Protein AF-X1CME7-F1 (afdb_monomer)

Solvent-accessible surface area (backbone atoms only — not comparable to full-atom values): 5899 Å² total; per-residue (Å²): 80,52,33,42,36,18,22,75,48,69,69,57,48,53,49,51,62,75,40,42,66,68,49,47,76,76,43,92,40,80,40,80,48,81,45,86,32,75,67,77,83,49,97,73,38,52,62,51,77,44,39,24,44,65,52,78,92,65,52,44,77,56,59,73,68,56,55,62,43,46,78,65,79,47,95,37,54,40,94,87,73,63,47,81,56,48,89,88,54,51,37,56,40,23,36,38,30,49,72,128

Secondary structure (DSSP, 8-state):
-EEEEEES-HHHHHHHHHTHHHHHHHSS-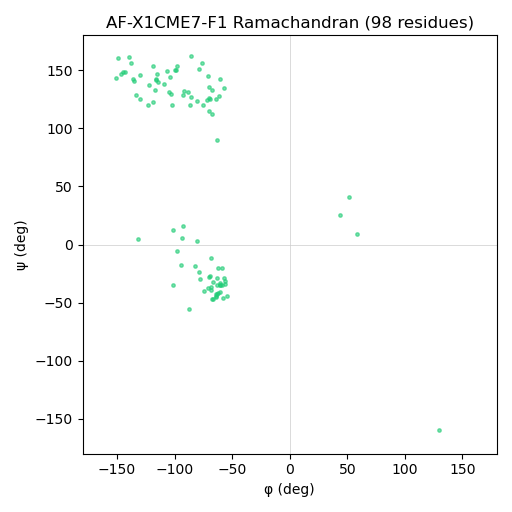SEEEEEES-PPP-TTEEEEEEEE-S-TTT-PEEPHHHHHHHTTT--EE-TTT--EE-TTT-EEEEEEEE--

Mean predicted aligned error: 4.84 Å

Radius of gyration: 14.56 Å; Cα contacts (8 Å, |Δi|>4): 174; chains: 1; bounding box: 31×28×33 Å

Foldseek 3Di:
DEKEKEWQDPLVLVVCVVCVVVVPVVDPHPYYHYYYDADDDDPQKDKDKWWFDLPSVGRDTDDPVLVVVQVVVDQRADPGPRHTDHPVRTTMMMMIDGDD

Organism: NCBI:txid412755

Nearest PDB structures (foldseek):
  3gtz-assembly1_C  TM=5.278E-01  e=3.353E+00  Salmonella enterica subsp. enterica serovar Typhimurium
  2uyk-assembly1_C  TM=4.751E-01  e=1.988E+00  Escherichia coli
  1qu9-assembly1_A  TM=4.692E-01  e=2.265E+00  Escherichia coli
  7cd2-assembly1_C  TM=5.230E-01  e=6.445E+00  Bacillus subtilis subsp. natto BEST195
  4x43-assembly1_A  TM=4.229E-01  e=8.370E+00  Escherichia coli K-12

Structure (mmCIF, N/CA/C/O backbone):
data_AF-X1CME7-F1
#
_entry.id   AF-X1CME7-F1
#
loop_
_atom_site.group_PDB
_atom_site.id
_atom_site.type_symbol
_atom_site.label_atom_id
_atom_site.label_alt_id
_atom_site.label_comp_id
_atom_site.label_asym_id
_atom_site.label_entity_id
_atom_site.label_seq_id
_atom_site.pdbx_PDB_ins_code
_atom_site.Cartn_x
_atom_site.Cartn_y
_atom_site.Cartn_z
_atom_site.occupancy
_atom_site.B_iso_or_equiv
_atom_site.auth_seq_id
_atom_site.auth_comp_id
_atom_site.auth_asym_id
_atom_site.auth_atom_id
_atom_site.pdbx_PDB_model_num
ATOM 1 N N . ILE A 1 1 ? -15.951 -0.152 14.677 1.00 79.81 1 ILE A N 1
ATOM 2 C CA . ILE A 1 1 ? -15.019 -0.431 13.566 1.00 79.81 1 ILE A CA 1
ATOM 3 C C . ILE A 1 1 ? -14.130 0.788 13.386 1.00 79.81 1 ILE A C 1
ATOM 5 O O . ILE A 1 1 ? -14.617 1.811 12.914 1.00 79.81 1 ILE A O 1
ATOM 9 N N . LEU A 1 2 ? -12.889 0.693 13.855 1.00 86.19 2 LEU A N 1
ATOM 10 C CA . LEU A 1 2 ? -11.815 1.636 13.545 1.00 86.19 2 LEU A CA 1
ATOM 11 C C . LEU A 1 2 ? -11.081 1.086 12.319 1.00 86.19 2 LEU A C 1
ATOM 13 O O . LEU A 1 2 ? -10.794 -0.111 12.287 1.00 86.19 2 LEU A O 1
ATOM 17 N N . LEU A 1 3 ? -10.846 1.936 11.322 1.00 89.94 3 LEU A N 1
ATOM 18 C CA . LEU A 1 3 ? -9.971 1.651 10.189 1.00 89.94 3 LEU A CA 1
ATOM 19 C C . LEU A 1 3 ? -8.649 2.376 10.414 1.00 89.94 3 LEU A C 1
ATOM 21 O O . LEU A 1 3 ? -8.628 3.608 10.476 1.00 89.94 3 LEU A O 1
ATOM 25 N N . SER A 1 4 ? -7.559 1.627 10.475 1.00 92.19 4 SER A N 1
ATOM 26 C CA . SER A 1 4 ? -6.219 2.200 10.535 1.00 92.19 4 SER A CA 1
ATOM 27 C C . SER A 1 4 ? -5.557 2.042 9.177 1.00 92.19 4 SER A C 1
ATOM 29 O O . SER A 1 4 ? -5.588 0.972 8.572 1.00 92.19 4 SER A O 1
ATOM 31 N N . LEU A 1 5 ? -4.982 3.130 8.676 1.00 93.75 5 LEU A N 1
ATOM 32 C CA . LEU A 1 5 ? -4.228 3.182 7.429 1.00 93.75 5 LEU A CA 1
ATOM 33 C C . LEU A 1 5 ? -2.792 3.571 7.762 1.00 93.75 5 LEU A C 1
ATOM 35 O O . LEU A 1 5 ? -2.581 4.542 8.486 1.00 93.75 5 LEU A O 1
ATOM 39 N N . ALA A 1 6 ? -1.803 2.867 7.220 1.00 95.19 6 ALA A N 1
ATOM 40 C CA . ALA A 1 6 ? -0.406 3.216 7.434 1.00 95.19 6 ALA A CA 1
ATOM 41 C C . ALA A 1 6 ? 0.438 3.158 6.166 1.00 95.19 6 ALA A C 1
ATOM 43 O O . ALA A 1 6 ? 0.255 2.291 5.310 1.00 95.19 6 ALA A O 1
ATOM 44 N N . THR A 1 7 ? 1.361 4.108 6.064 1.00 95.19 7 THR A N 1
ATOM 45 C CA . THR A 1 7 ? 2.340 4.223 4.980 1.00 95.19 7 THR A CA 1
ATOM 46 C C . THR A 1 7 ? 3.648 4.803 5.512 1.00 95.19 7 THR A C 1
ATOM 48 O O . THR A 1 7 ? 3.646 5.651 6.407 1.00 95.19 7 THR A O 1
ATOM 51 N N . GLU A 1 8 ? 4.775 4.382 4.943 1.00 93.69 8 GLU A N 1
ATOM 52 C CA . GLU A 1 8 ? 6.094 4.969 5.221 1.00 93.69 8 GLU A CA 1
ATOM 53 C C . GLU A 1 8 ? 6.348 6.249 4.407 1.00 93.69 8 GLU A C 1
ATOM 55 O O . GLU A 1 8 ? 7.194 7.068 4.765 1.00 93.69 8 GLU A O 1
ATOM 60 N N . GLU A 1 9 ? 5.589 6.449 3.326 1.00 93.69 9 GLU A N 1
ATOM 61 C CA . GLU A 1 9 ? 5.780 7.547 2.380 1.00 93.69 9 GLU A CA 1
ATOM 62 C C . GLU A 1 9 ? 5.038 8.827 2.810 1.00 93.69 9 GLU A C 1
ATOM 64 O O . GLU A 1 9 ? 3.799 8.825 2.847 1.00 93.69 9 GLU A O 1
ATOM 69 N N . PRO A 1 10 ? 5.742 9.956 3.038 1.00 91.94 10 PRO A N 1
ATOM 70 C CA . PRO A 1 10 ? 5.121 11.199 3.509 1.00 91.94 10 PRO A CA 1
ATOM 71 C C . PRO A 1 10 ? 4.051 11.769 2.568 1.00 91.94 10 PRO A C 1
ATOM 73 O O . PRO A 1 10 ? 3.055 12.335 3.018 1.00 91.94 10 PRO A O 1
ATOM 76 N N . TYR A 1 11 ? 4.231 11.622 1.252 1.00 91.75 11 TYR A N 1
ATOM 77 C CA . TYR A 1 11 ? 3.268 12.140 0.278 1.00 91.75 11 TYR A CA 1
ATOM 78 C C . TYR A 1 11 ? 1.957 11.336 0.288 1.00 91.75 11 TYR A C 1
ATOM 80 O O . TYR A 1 11 ? 0.880 11.928 0.192 1.00 91.75 11 TYR A O 1
ATOM 88 N N . LEU A 1 12 ? 2.030 10.010 0.475 1.00 93.19 12 LEU A N 1
ATOM 89 C CA . LEU A 1 12 ? 0.847 9.158 0.626 1.00 93.19 12 LEU A CA 1
ATOM 90 C C . LEU A 1 12 ? 0.135 9.457 1.942 1.00 93.19 12 LEU A C 1
ATOM 92 O O . LEU A 1 12 ? -1.088 9.542 1.959 1.00 93.19 12 LEU A O 1
ATOM 96 N N . GLU A 1 13 ? 0.877 9.693 3.025 1.00 93.00 13 GLU A N 1
ATOM 97 C CA . GLU A 1 13 ? 0.294 10.117 4.300 1.00 93.00 13 GLU A CA 1
ATOM 98 C C . GLU A 1 13 ? -0.499 11.425 4.132 1.00 93.00 13 GLU A C 1
ATOM 100 O O . GLU A 1 13 ? -1.651 11.528 4.562 1.00 93.00 13 GLU A O 1
ATOM 105 N N . GLY A 1 14 ? 0.086 12.407 3.437 1.00 90.56 14 GLY A N 1
ATOM 106 C CA . GLY A 1 14 ? -0.581 13.662 3.099 1.00 90.56 14 GLY A CA 1
ATOM 107 C C . GLY A 1 14 ? -1.832 13.463 2.238 1.00 90.56 14 GLY A C 1
ATOM 108 O O . GLY A 1 14 ? -2.857 14.099 2.489 1.00 90.56 14 GLY A O 1
ATOM 109 N N . TYR A 1 15 ? -1.781 12.561 1.256 1.00 89.25 15 TYR A N 1
ATOM 110 C CA . TYR A 1 15 ? -2.930 12.219 0.415 1.00 89.25 15 TYR A CA 1
ATOM 111 C C . TYR A 1 15 ? -4.063 11.565 1.215 1.00 89.25 15 TYR A C 1
ATOM 113 O O . TYR A 1 15 ? -5.221 11.967 1.083 1.00 89.25 15 TYR A O 1
ATOM 121 N N . LEU A 1 16 ? -3.737 10.603 2.083 1.00 90.75 16 LEU A N 1
ATOM 122 C CA . LEU A 1 16 ? -4.706 9.926 2.946 1.00 90.75 16 LEU A CA 1
ATOM 123 C C . LEU A 1 16 ? -5.377 10.914 3.903 1.00 90.75 16 LEU A C 1
ATOM 125 O O . LEU A 1 16 ? -6.592 10.868 4.075 1.00 90.75 16 LEU A O 1
ATOM 129 N N . LYS A 1 17 ? -4.609 11.851 4.476 1.00 90.44 17 LYS A N 1
ATOM 130 C CA . LYS A 1 17 ? -5.138 12.890 5.372 1.00 90.44 17 LYS A CA 1
ATOM 131 C C . LYS A 1 17 ? -6.109 13.820 4.653 1.00 90.44 17 LYS A C 1
ATOM 133 O O . LYS A 1 17 ? -7.176 14.099 5.186 1.00 90.44 17 LYS A O 1
ATOM 138 N N . LYS A 1 18 ? -5.770 14.256 3.435 1.00 89.12 18 LYS A N 1
ATOM 139 C CA . LYS A 1 18 ? -6.650 15.094 2.600 1.00 89.12 18 LYS A CA 1
ATOM 140 C C . LYS A 1 18 ? -7.910 14.360 2.146 1.00 89.12 18 LYS A C 1
ATOM 142 O O . LYS A 1 18 ? -8.955 14.977 2.000 1.00 89.12 18 LYS A O 1
ATOM 147 N N . SER A 1 19 ? -7.807 13.052 1.929 1.00 87.56 19 SER A N 1
ATOM 148 C CA . SER A 1 19 ? -8.904 12.220 1.422 1.00 87.56 19 SER A CA 1
ATOM 149 C C . SER A 1 19 ? -9.723 11.562 2.534 1.00 87.56 19 SER A C 1
ATOM 151 O O . SER A 1 19 ? -10.598 10.749 2.242 1.00 87.56 19 SER A O 1
ATOM 153 N N . LYS A 1 20 ? -9.445 11.885 3.804 1.00 86.12 20 LYS A N 1
ATOM 154 C CA . LYS A 1 20 ? -10.021 11.220 4.978 1.00 86.12 20 LYS A CA 1
ATOM 155 C C . LYS A 1 20 ? -11.548 11.198 4.957 1.00 86.12 20 LYS A C 1
ATOM 157 O O . LYS A 1 20 ? -12.134 10.149 5.225 1.00 86.12 20 LYS A O 1
ATOM 162 N N . ASP A 1 21 ? -12.172 12.317 4.610 1.00 84.31 21 ASP A N 1
ATOM 163 C CA . ASP A 1 21 ? -13.632 12.438 4.589 1.00 84.31 21 ASP A CA 1
ATOM 164 C C . ASP A 1 21 ? -14.234 11.553 3.489 1.00 84.31 21 ASP A C 1
ATOM 166 O O . ASP A 1 21 ? -15.096 10.722 3.761 1.00 84.31 21 ASP A O 1
ATOM 170 N N . SER A 1 22 ? -13.668 11.605 2.277 1.00 86.38 22 SER A N 1
ATOM 171 C CA . SER A 1 22 ? -14.108 10.767 1.153 1.00 86.38 22 SER A CA 1
ATOM 172 C C . SER A 1 22 ? -13.914 9.268 1.404 1.00 86.38 22 SER A C 1
ATOM 174 O O . SER A 1 22 ? -14.725 8.453 0.961 1.00 86.38 22 SER A O 1
ATOM 176 N N . ILE A 1 23 ? -12.848 8.879 2.112 1.00 83.44 23 ILE A N 1
ATOM 177 C CA . ILE A 1 23 ? -12.645 7.482 2.513 1.00 83.44 23 ILE A CA 1
ATOM 178 C C . ILE A 1 23 ? -13.714 7.086 3.530 1.00 83.44 23 ILE A C 1
ATOM 180 O O . ILE A 1 23 ? -14.334 6.040 3.360 1.00 83.44 23 ILE A O 1
ATOM 184 N N . SER A 1 24 ? -13.960 7.927 4.539 1.00 82.44 24 SER A N 1
ATOM 185 C CA . SER A 1 24 ? -14.925 7.665 5.616 1.00 82.44 24 SER A CA 1
ATOM 186 C C . SER A 1 24 ? -16.357 7.495 5.094 1.00 82.44 24 SER A C 1
ATOM 188 O O . SER A 1 24 ? -17.094 6.670 5.617 1.00 82.44 24 SER A O 1
ATOM 190 N N . GLU A 1 25 ? -16.732 8.193 4.020 1.00 83.94 25 GLU A N 1
ATOM 191 C CA . GLU A 1 25 ? -18.030 8.020 3.345 1.00 83.94 25 GLU A CA 1
ATOM 192 C C . GLU A 1 25 ? -18.173 6.677 2.610 1.00 83.94 25 GLU A C 1
ATOM 194 O O . GLU A 1 25 ? -19.283 6.181 2.420 1.00 83.94 25 GLU A O 1
ATOM 199 N N . LYS A 1 26 ? -17.059 6.085 2.164 1.00 85.19 26 LYS A N 1
ATOM 200 C CA . LYS A 1 26 ? -17.039 4.862 1.341 1.00 85.19 26 LYS A CA 1
ATOM 201 C C . LYS A 1 26 ? -16.794 3.587 2.137 1.00 85.19 26 LYS A C 1
ATOM 203 O O . LYS A 1 26 ? -16.842 2.496 1.568 1.00 85.19 26 LYS A O 1
ATOM 208 N N . VAL A 1 27 ? -16.509 3.707 3.429 1.00 83.56 27 VAL A N 1
ATOM 209 C CA . VAL A 1 27 ? -16.239 2.574 4.314 1.00 83.56 27 VAL A CA 1
ATOM 210 C C . VAL A 1 27 ? -17.264 2.522 5.437 1.00 83.56 27 VAL A C 1
ATOM 212 O O . VAL A 1 27 ? -17.813 3.530 5.857 1.00 83.56 27 VAL A O 1
ATOM 215 N N . THR A 1 28 ? -17.498 1.332 5.982 1.00 81.62 28 THR A N 1
ATOM 216 C CA . THR A 1 28 ? -18.375 1.139 7.151 1.00 81.62 28 THR A CA 1
ATOM 217 C C . THR A 1 28 ? -17.685 1.465 8.482 1.00 81.62 28 THR A C 1
ATOM 219 O O . THR A 1 28 ? -18.262 1.271 9.556 1.00 81.62 28 THR A O 1
ATOM 222 N N . ALA A 1 29 ? -16.434 1.936 8.443 1.00 80.44 29 ALA A N 1
ATOM 223 C CA . ALA A 1 29 ? -15.681 2.303 9.632 1.00 80.44 29 ALA A CA 1
ATOM 224 C C . ALA A 1 29 ? -16.248 3.579 10.273 1.00 80.44 29 ALA A C 1
ATOM 226 O O . ALA A 1 29 ? -16.525 4.563 9.598 1.00 80.44 29 ALA A O 1
ATOM 227 N N . LYS A 1 30 ? -16.394 3.564 11.602 1.00 79.38 30 LYS A N 1
ATOM 228 C CA . LYS A 1 30 ? -16.878 4.710 12.394 1.00 79.38 30 LYS A CA 1
ATOM 229 C C . LYS A 1 30 ? -15.787 5.753 12.625 1.00 79.38 30 LYS A C 1
ATOM 231 O O . LYS A 1 30 ? -16.080 6.905 12.921 1.00 79.38 30 LYS A O 1
ATOM 236 N N . SER A 1 31 ? -14.534 5.324 12.552 1.00 83.38 31 SER A N 1
ATOM 237 C CA . SER A 1 31 ? -13.360 6.152 12.769 1.00 83.38 31 SER A CA 1
ATOM 238 C C . SER A 1 31 ? -12.241 5.711 11.836 1.00 83.38 31 SER A C 1
ATOM 240 O O . SER A 1 31 ? -12.130 4.532 11.492 1.00 83.38 31 SER A O 1
ATOM 242 N N . LEU A 1 32 ? -11.420 6.681 11.437 1.00 89.00 32 LEU A N 1
ATOM 243 C CA . LEU A 1 32 ? -10.266 6.482 10.573 1.00 89.00 32 LEU A CA 1
ATOM 244 C C . LEU A 1 32 ? -9.041 7.142 11.205 1.00 89.00 32 LEU A C 1
ATOM 246 O O . LEU A 1 32 ? -9.058 8.348 11.494 1.00 89.00 32 LEU A O 1
ATOM 250 N N . GLU A 1 33 ? -7.986 6.355 11.387 1.00 91.12 33 GLU A N 1
ATOM 251 C CA . GLU A 1 33 ? -6.669 6.824 11.810 1.00 91.12 33 GLU A CA 1
ATOM 252 C C . GLU A 1 33 ? -5.613 6.595 10.725 1.00 91.12 33 GLU A C 1
ATOM 254 O O . GLU A 1 33 ? -5.686 5.644 9.947 1.00 91.12 33 GLU A O 1
ATOM 259 N N . ILE A 1 34 ? -4.644 7.508 10.652 1.00 91.88 34 ILE A N 1
ATOM 260 C CA . ILE A 1 34 ? -3.549 7.459 9.681 1.00 91.88 34 ILE A CA 1
ATOM 261 C C . ILE A 1 34 ? -2.249 7.468 10.467 1.00 91.88 34 ILE A C 1
ATOM 263 O O . ILE A 1 34 ? -1.983 8.416 11.208 1.00 91.88 34 ILE A O 1
ATOM 267 N N . ILE A 1 35 ? -1.457 6.418 10.296 1.00 92.88 35 ILE A N 1
ATOM 268 C CA . ILE A 1 35 ? -0.234 6.158 11.047 1.00 92.88 35 ILE A CA 1
ATOM 269 C C . ILE A 1 35 ? 0.947 6.187 10.077 1.00 92.88 35 ILE A C 1
ATOM 271 O O . ILE A 1 35 ? 0.866 5.706 8.948 1.00 92.88 35 ILE A O 1
ATOM 275 N N . LYS A 1 36 ? 2.073 6.747 10.513 1.00 92.31 36 LYS A N 1
ATOM 276 C CA . LYS A 1 36 ? 3.325 6.649 9.764 1.00 92.31 36 LYS A CA 1
ATOM 277 C C . LYS A 1 36 ? 3.977 5.292 10.042 1.00 92.31 36 LYS A C 1
ATOM 279 O O . LYS A 1 36 ? 4.248 4.984 11.200 1.00 92.31 36 LYS A O 1
ATOM 284 N N . GLY A 1 37 ? 4.253 4.514 9.000 1.00 93.00 37 GLY A N 1
ATOM 285 C CA . GLY A 1 37 ? 4.862 3.182 9.102 1.00 93.00 37 GLY A CA 1
ATOM 286 C C . GLY A 1 37 ? 4.104 2.104 8.325 1.00 93.00 37 GLY A C 1
ATOM 287 O O . GLY A 1 37 ? 3.305 2.404 7.442 1.00 93.00 37 GLY A O 1
ATOM 288 N N . GLU A 1 38 ? 4.325 0.841 8.684 1.00 92.06 38 GLU A N 1
ATOM 289 C CA . GLU A 1 38 ? 3.508 -0.293 8.241 1.00 92.06 38 GLU A CA 1
ATOM 290 C C . GLU A 1 38 ? 2.770 -0.912 9.437 1.00 92.06 38 GLU A C 1
ATOM 292 O O . GLU A 1 38 ? 3.332 -1.073 10.523 1.00 92.06 38 GLU A O 1
ATOM 297 N N . LEU A 1 39 ? 1.513 -1.296 9.225 1.00 92.62 39 LEU A N 1
ATOM 298 C CA . LEU A 1 39 ? 0.748 -2.113 10.162 1.00 92.62 39 LEU A CA 1
ATOM 299 C C . LEU A 1 39 ? 1.161 -3.579 10.041 1.00 92.62 39 LEU A C 1
ATOM 301 O O . LEU A 1 39 ? 1.544 -4.056 8.965 1.00 92.62 39 LEU A O 1
ATOM 305 N N . LYS A 1 40 ? 1.036 -4.303 11.153 1.00 89.12 40 LYS A N 1
ATOM 306 C CA . LYS A 1 40 ? 1.228 -5.752 11.210 1.00 89.12 40 LYS A CA 1
ATOM 307 C C . LYS A 1 40 ? -0.119 -6.461 11.152 1.00 89.12 40 LYS A C 1
ATOM 309 O O . LYS A 1 40 ? -1.145 -5.908 11.535 1.00 89.12 40 LYS A O 1
ATOM 314 N N . GLU A 1 41 ? -0.090 -7.690 10.661 1.00 88.06 41 GLU A N 1
ATOM 315 C CA . GLU A 1 41 ? -1.242 -8.578 10.710 1.00 88.06 41 GLU A CA 1
ATOM 316 C C . GLU A 1 41 ? -1.460 -9.054 12.152 1.00 88.06 41 GLU A C 1
ATOM 318 O O . GLU A 1 41 ? -0.555 -9.606 12.781 1.00 88.06 41 GLU A O 1
ATOM 323 N N . GLU A 1 42 ? -2.661 -8.819 12.676 1.00 86.94 42 GLU A N 1
ATO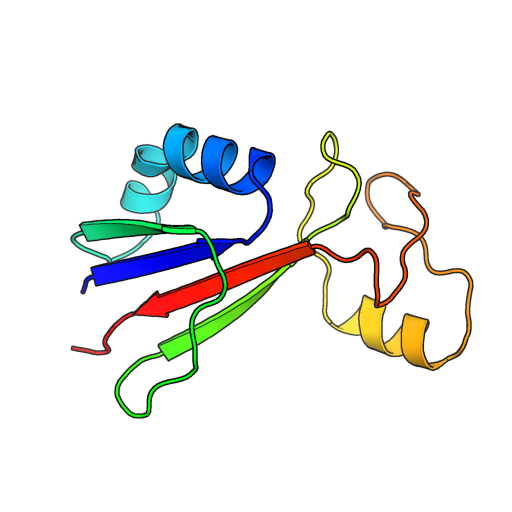M 324 C CA . GLU A 1 42 ? -3.088 -9.240 14.010 1.00 86.94 42 GLU A CA 1
ATOM 325 C C . GLU A 1 42 ? -4.246 -10.234 13.884 1.00 86.94 42 GLU A C 1
ATOM 327 O O . GLU A 1 42 ? -5.111 -10.071 13.025 1.00 86.94 42 GLU A O 1
ATOM 332 N N . LYS A 1 43 ? -4.280 -11.262 14.745 1.00 80.06 43 LYS A N 1
ATOM 333 C CA . LYS A 1 43 ? -5.240 -12.382 14.643 1.00 80.06 43 LYS A CA 1
ATOM 334 C C . LYS A 1 43 ? -6.709 -11.946 14.629 1.00 80.06 43 LYS A C 1
ATOM 336 O O . LYS A 1 43 ? -7.520 -12.599 13.979 1.00 80.06 43 LYS A O 1
ATOM 341 N N . ASP A 1 44 ? -7.030 -10.853 15.314 1.00 84.50 44 ASP A N 1
ATOM 342 C CA . ASP A 1 44 ? -8.407 -10.393 15.524 1.00 84.50 44 ASP A CA 1
ATOM 343 C C . ASP A 1 44 ? -8.799 -9.228 14.597 1.00 84.50 44 ASP A C 1
ATOM 345 O O . ASP A 1 44 ? -9.822 -8.565 14.789 1.00 84.50 44 ASP A O 1
ATOM 349 N N . GLN A 1 45 ? -7.989 -8.958 13.571 1.00 85.88 45 GLN A N 1
ATOM 350 C CA . GLN A 1 45 ? -8.209 -7.859 12.639 1.00 85.88 45 GLN A CA 1
ATOM 351 C C . GLN A 1 45 ? -8.129 -8.338 11.194 1.00 85.88 45 GLN A C 1
ATOM 353 O O . GLN A 1 45 ? -7.348 -9.214 10.833 1.00 85.88 45 GLN A O 1
ATOM 358 N N . VAL A 1 46 ? -8.932 -7.725 10.327 1.00 89.44 46 VAL A N 1
ATOM 359 C CA . VAL A 1 46 ? -8.705 -7.855 8.889 1.00 89.44 46 VAL A CA 1
ATOM 360 C C . VAL A 1 46 ? -7.518 -6.992 8.550 1.00 89.44 46 VAL A C 1
ATOM 362 O O . VAL A 1 46 ? -7.590 -5.785 8.739 1.00 89.44 46 VAL A O 1
ATOM 365 N N . TYR A 1 47 ? -6.470 -7.608 8.024 1.00 92.38 47 TYR A N 1
ATOM 366 C CA . TYR A 1 47 ? -5.300 -6.928 7.496 1.00 92.38 47 TYR A CA 1
ATOM 367 C C . TYR A 1 47 ? -5.329 -6.920 5.967 1.00 92.38 47 TYR A C 1
ATOM 369 O O . TYR A 1 47 ? -5.746 -7.890 5.330 1.00 92.38 47 TYR A O 1
ATOM 377 N N . GLY A 1 48 ? -4.852 -5.835 5.368 1.00 92.19 48 GLY A N 1
ATOM 378 C CA . GLY A 1 48 ? -4.631 -5.759 3.936 1.00 92.19 48 GLY A CA 1
ATOM 379 C C . GLY A 1 48 ? -3.475 -4.844 3.563 1.00 92.19 48 GLY A C 1
ATOM 380 O O . GLY A 1 48 ? -3.032 -3.988 4.332 1.00 92.19 48 GLY A O 1
ATOM 381 N N . LYS A 1 49 ? -2.971 -5.046 2.346 1.00 93.94 49 LYS A N 1
ATOM 382 C CA . LYS A 1 49 ? -1.862 -4.287 1.773 1.00 93.94 49 LYS A CA 1
ATOM 383 C C . LYS A 1 49 ? -2.207 -3.870 0.354 1.00 93.94 49 LYS A C 1
ATOM 385 O O . LYS A 1 49 ? -2.586 -4.694 -0.473 1.00 93.94 49 LYS A O 1
ATOM 390 N N . LEU A 1 50 ? -2.056 -2.583 0.081 1.00 94.00 50 LEU A N 1
ATOM 391 C CA . LEU A 1 50 ? -2.141 -2.002 -1.244 1.00 94.00 50 LEU A CA 1
ATOM 392 C C . LEU A 1 50 ? -0.733 -1.707 -1.729 1.00 94.00 50 LEU A C 1
ATOM 394 O O . LEU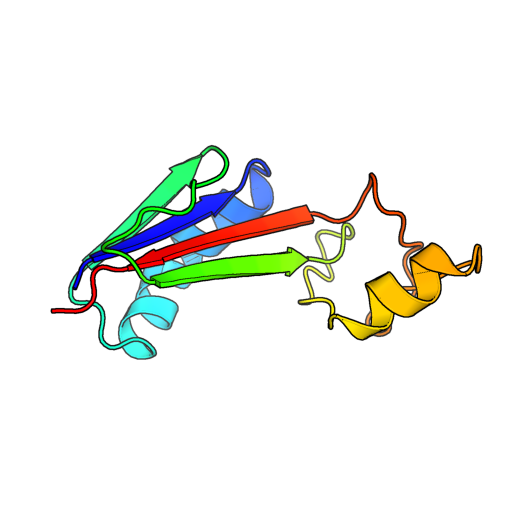 A 1 50 ? 0.053 -1.052 -1.045 1.00 94.00 50 LEU A O 1
ATOM 398 N N . HIS A 1 51 ? -0.440 -2.168 -2.933 1.00 95.00 51 HIS A N 1
ATOM 399 C CA . HIS A 1 51 ? 0.796 -1.864 -3.627 1.00 95.00 51 HIS A CA 1
ATOM 400 C C . HIS A 1 51 ? 0.576 -0.646 -4.511 1.00 95.00 51 HIS A C 1
ATOM 402 O O . HIS A 1 51 ? -0.386 -0.610 -5.270 1.00 95.00 51 HIS A O 1
ATOM 408 N N . ILE A 1 52 ? 1.440 0.353 -4.410 1.00 95.25 52 ILE A N 1
ATOM 409 C CA . ILE A 1 52 ? 1.251 1.670 -5.010 1.00 95.25 52 ILE A CA 1
ATOM 410 C C . ILE A 1 52 ? 2.419 1.980 -5.948 1.00 95.25 52 ILE A C 1
ATOM 412 O O . ILE A 1 52 ? 3.583 1.714 -5.640 1.00 95.25 52 ILE A O 1
ATOM 416 N N . CYS A 1 53 ? 2.099 2.540 -7.114 1.00 94.75 53 CYS A N 1
ATOM 417 C CA . CYS A 1 53 ? 3.085 3.009 -8.078 1.00 94.75 53 CYS A CA 1
ATOM 418 C C . CYS A 1 53 ? 4.039 4.045 -7.440 1.00 94.75 53 CYS A C 1
ATOM 420 O O . CYS A 1 53 ? 3.555 4.982 -6.808 1.00 94.75 53 CYS A O 1
ATOM 422 N N . PRO A 1 54 ? 5.369 3.944 -7.646 1.00 93.38 54 PRO A N 1
ATOM 423 C CA . PRO A 1 54 ? 6.353 4.888 -7.099 1.00 93.38 54 PRO A CA 1
ATOM 424 C C . PRO A 1 54 ? 6.215 6.319 -7.613 1.00 93.38 54 PRO A C 1
ATOM 426 O O . PRO A 1 54 ? 6.620 7.257 -6.932 1.00 93.38 54 PRO A O 1
ATOM 429 N N . ASN A 1 55 ? 5.699 6.493 -8.832 1.00 94.19 55 ASN A N 1
ATOM 430 C CA . ASN A 1 55 ? 5.466 7.819 -9.386 1.00 94.19 55 ASN A CA 1
ATOM 431 C C . ASN A 1 55 ? 4.344 8.521 -8.603 1.00 94.19 55 ASN A C 1
ATOM 433 O O . ASN A 1 55 ? 3.187 8.119 -8.722 1.00 94.19 55 ASN A O 1
ATOM 437 N N . GLN A 1 56 ? 4.694 9.578 -7.864 1.00 91.44 56 GLN A N 1
ATOM 438 C CA . GLN A 1 56 ? 3.790 10.340 -6.994 1.00 91.44 56 GLN A CA 1
ATOM 439 C C . GLN A 1 56 ? 2.605 10.953 -7.749 1.00 91.44 56 GLN A C 1
ATOM 441 O O . GLN A 1 56 ? 1.496 10.983 -7.219 1.00 91.44 56 GLN A O 1
ATOM 446 N N . GLU A 1 57 ? 2.806 11.376 -8.999 1.00 90.44 57 GLU A N 1
ATOM 447 C CA . GLU A 1 57 ? 1.728 11.920 -9.837 1.00 90.44 57 GLU A CA 1
ATOM 448 C C . GLU A 1 57 ? 0.729 10.838 -10.253 1.00 90.44 57 GLU A C 1
ATOM 450 O O . GLU A 1 57 ? -0.447 11.112 -10.473 1.00 90.44 57 GLU A O 1
ATOM 455 N N . CYS A 1 58 ? 1.191 9.589 -10.349 1.00 92.88 58 CYS A N 1
ATOM 456 C CA . CYS A 1 58 ? 0.350 8.459 -10.709 1.00 92.88 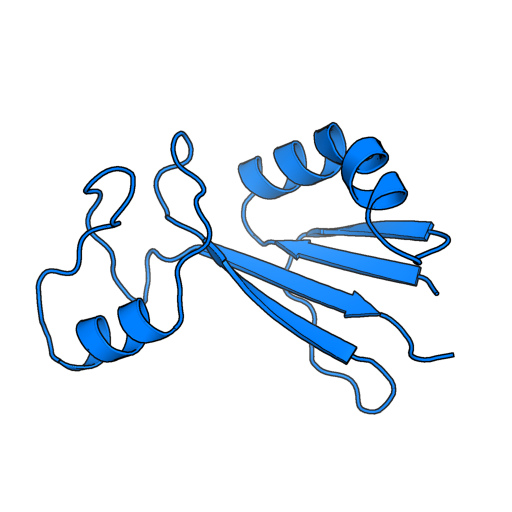58 CYS A CA 1
ATOM 457 C C . CYS A 1 58 ? -0.331 7.848 -9.482 1.00 92.88 58 CYS A C 1
ATOM 459 O O . CYS A 1 58 ? -1.547 7.682 -9.487 1.00 92.88 58 CYS A O 1
ATOM 461 N N . SER A 1 59 ? 0.455 7.457 -8.471 1.00 90.69 59 SER A N 1
ATOM 462 C CA . SER A 1 59 ? 0.026 6.807 -7.220 1.00 90.69 59 SER A CA 1
ATOM 463 C C . SER A 1 59 ? -1.020 5.691 -7.388 1.00 90.69 59 SER A C 1
ATOM 465 O O . SER A 1 59 ? -1.791 5.397 -6.476 1.00 90.69 59 SER A O 1
ATOM 467 N N . ALA A 1 60 ? -1.066 5.049 -8.559 1.00 92.31 60 ALA A N 1
ATOM 468 C CA . ALA A 1 60 ? -2.072 4.043 -8.858 1.00 92.31 60 ALA A CA 1
ATOM 469 C C . ALA A 1 60 ? -1.825 2.759 -8.063 1.00 92.31 60 ALA A C 1
ATOM 471 O O . ALA A 1 60 ? -0.678 2.337 -7.878 1.00 92.31 60 ALA A O 1
ATOM 472 N N . THR A 1 61 ? -2.908 2.100 -7.655 1.00 93.75 61 THR A N 1
ATOM 473 C CA . THR A 1 61 ? -2.832 0.771 -7.050 1.00 93.75 61 THR A CA 1
ATOM 474 C C . THR A 1 61 ? -2.425 -0.265 -8.098 1.00 93.75 61 THR A C 1
ATOM 476 O O . THR A 1 61 ? -3.054 -0.411 -9.146 1.00 93.75 61 THR A O 1
ATOM 479 N N . LEU A 1 62 ? -1.361 -1.002 -7.805 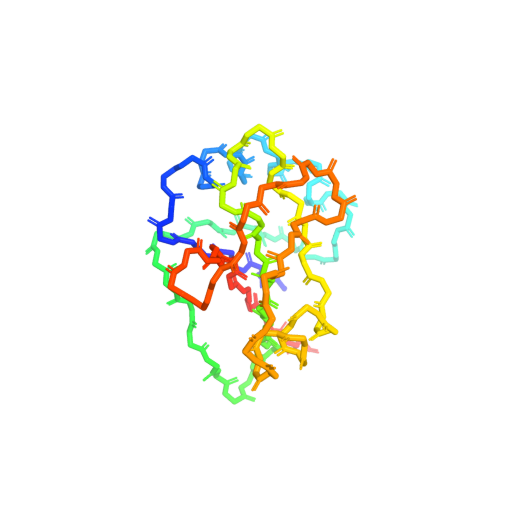1.00 94.06 62 LEU A N 1
ATOM 480 C CA . LEU A 1 62 ? -0.818 -2.072 -8.624 1.00 94.06 62 LEU A CA 1
ATOM 481 C C . LEU A 1 62 ? -1.502 -3.393 -8.268 1.00 94.06 62 LEU A C 1
ATOM 483 O O . LEU A 1 62 ? -1.600 -3.765 -7.100 1.00 94.06 62 LEU A O 1
ATOM 487 N N . LYS A 1 63 ? -1.957 -4.116 -9.293 1.00 92.19 63 LYS A N 1
ATOM 488 C CA . LYS A 1 63 ? -2.558 -5.448 -9.147 1.00 92.19 63 LYS A CA 1
ATOM 489 C C . LYS A 1 63 ? -1.489 -6.512 -8.893 1.00 92.19 63 LYS A C 1
ATOM 491 O O . LYS A 1 63 ? -0.362 -6.387 -9.368 1.00 92.19 63 LYS A O 1
ATOM 496 N N . ASP A 1 64 ? -1.882 -7.622 -8.275 1.00 87.75 64 ASP A N 1
ATOM 497 C CA . ASP A 1 64 ? -0.976 -8.731 -7.935 1.00 87.75 64 ASP A CA 1
ATOM 498 C C . ASP A 1 64 ? -0.236 -9.325 -9.144 1.00 87.75 64 ASP A C 1
ATOM 500 O O . ASP A 1 64 ? 0.905 -9.779 -9.045 1.00 87.75 64 ASP A O 1
ATOM 504 N N . ASN A 1 65 ? -0.842 -9.260 -10.334 1.00 88.75 65 ASN A N 1
ATOM 505 C CA . ASN A 1 65 ? -0.211 -9.722 -11.570 1.00 88.75 65 ASN A CA 1
ATOM 506 C C . ASN A 1 65 ? 1.068 -8.944 -11.942 1.00 88.75 65 ASN A C 1
ATOM 508 O O . ASN A 1 65 ? 1.887 -9.464 -12.700 1.00 88.75 65 ASN A O 1
ATOM 512 N N . ILE A 1 66 ? 1.263 -7.728 -11.419 1.00 90.75 66 ILE A N 1
ATOM 513 C CA . ILE A 1 66 ? 2.502 -6.958 -11.567 1.00 90.75 66 ILE A CA 1
ATOM 514 C C . ILE A 1 66 ? 3.653 -7.691 -10.876 1.00 90.75 66 ILE A C 1
ATOM 516 O O . ILE A 1 66 ? 4.711 -7.849 -11.478 1.00 90.75 66 ILE A O 1
ATOM 520 N N . PHE A 1 67 ? 3.431 -8.245 -9.684 1.00 88.56 67 PHE A N 1
ATOM 521 C CA . PHE A 1 67 ? 4.441 -9.020 -8.958 1.00 88.56 67 PHE A CA 1
ATOM 522 C C . PHE A 1 67 ? 4.758 -10.343 -9.647 1.00 88.56 67 PHE A C 1
ATOM 524 O O . PHE A 1 67 ? 5.915 -10.741 -9.728 1.00 88.56 67 PHE A O 1
ATOM 531 N N . VAL A 1 68 ? 3.760 -10.996 -10.247 1.00 89.44 68 VAL A N 1
ATOM 532 C CA . VAL A 1 68 ? 4.007 -12.189 -11.075 1.00 89.44 68 VAL A CA 1
ATOM 533 C C . VAL A 1 68 ? 4.920 -11.863 -12.264 1.00 89.44 68 VAL A C 1
ATOM 535 O O . VAL A 1 68 ? 5.736 -12.695 -12.660 1.00 89.44 68 VAL A O 1
ATOM 538 N N . LYS A 1 69 ? 4.804 -10.661 -12.846 1.00 89.62 69 LYS A N 1
ATOM 539 C CA . LYS A 1 69 ? 5.686 -10.205 -13.931 1.00 89.62 69 LYS A CA 1
ATOM 540 C C . LYS A 1 69 ? 7.080 -9.830 -13.424 1.00 89.62 69 LYS A C 1
ATOM 542 O O . LYS A 1 69 ? 8.049 -10.170 -14.097 1.00 89.62 69 LYS A O 1
ATOM 547 N N . LEU A 1 70 ? 7.176 -9.184 -12.261 1.00 90.19 70 LEU A N 1
ATOM 548 C CA . LEU A 1 70 ? 8.450 -8.797 -11.650 1.00 90.19 70 LEU A CA 1
ATOM 549 C C . LEU A 1 70 ? 9.301 -10.024 -11.292 1.00 90.19 70 LEU A C 1
ATOM 551 O O . LEU A 1 70 ? 10.476 -10.062 -11.638 1.00 90.19 70 LEU A O 1
ATOM 555 N N . ASN A 1 71 ? 8.693 -11.075 -10.732 1.00 87.94 71 ASN A N 1
ATOM 556 C CA . ASN A 1 71 ? 9.362 -12.355 -10.449 1.00 87.94 71 ASN A CA 1
ATOM 557 C C . ASN A 1 71 ? 9.958 -13.036 -11.696 1.00 87.94 71 ASN A C 1
ATOM 559 O O . ASN A 1 71 ? 10.819 -13.901 -11.577 1.00 87.94 71 ASN A O 1
ATOM 563 N N . LYS A 1 72 ? 9.496 -12.683 -12.902 1.00 88.44 72 LYS A N 1
ATOM 564 C CA . LYS A 1 72 ? 9.982 -13.249 -14.170 1.00 88.44 72 LYS A CA 1
ATOM 565 C C . LYS A 1 72 ? 11.115 -12.422 -14.804 1.00 88.44 72 LYS A C 1
ATOM 567 O O . LYS A 1 72 ? 11.372 -12.610 -15.990 1.00 88.44 72 LYS A O 1
ATOM 572 N N . ASN A 1 73 ? 11.759 -11.520 -14.048 1.00 70.38 73 ASN A N 1
ATOM 573 C CA . ASN A 1 73 ? 12.877 -10.661 -14.479 1.00 70.38 73 ASN A CA 1
ATOM 574 C C . ASN A 1 73 ? 12.601 -9.874 -15.772 1.00 70.38 73 ASN A C 1
ATOM 576 O O . ASN A 1 73 ? 13.452 -9.767 -16.652 1.00 70.38 73 ASN A O 1
ATOM 580 N N . LYS A 1 74 ? 11.384 -9.338 -15.909 1.00 70.69 74 LYS A N 1
ATOM 581 C CA . LYS A 1 74 ? 11.024 -8.451 -17.023 1.00 70.69 74 LYS A CA 1
ATOM 582 C C . LYS A 1 74 ? 11.094 -6.994 -16.583 1.00 70.69 74 LYS A C 1
ATOM 584 O O . LYS A 1 74 ? 10.770 -6.692 -15.439 1.00 70.69 74 LYS A O 1
ATOM 589 N N . ASP A 1 75 ? 11.401 -6.100 -17.520 1.00 85.62 75 ASP A N 1
ATOM 590 C CA . ASP A 1 75 ? 11.169 -4.661 -17.371 1.00 85.62 75 ASP A CA 1
ATOM 591 C C . ASP A 1 75 ? 9.664 -4.403 -17.230 1.00 85.62 75 ASP A C 1
ATOM 593 O O . ASP A 1 75 ? 8.924 -4.266 -18.211 1.00 85.62 75 ASP A O 1
ATOM 597 N N . VAL A 1 76 ? 9.169 -4.418 -15.993 1.00 92.62 76 VAL A N 1
ATOM 598 C CA . VAL A 1 76 ? 7.755 -4.185 -15.714 1.00 92.62 76 VAL A CA 1
ATOM 599 C C . VAL A 1 76 ? 7.519 -2.691 -15.594 1.00 92.62 76 VAL A C 1
ATOM 601 O O . VAL A 1 76 ? 8.155 -2.001 -14.803 1.00 92.62 76 VAL A O 1
ATOM 604 N N . LYS A 1 77 ? 6.556 -2.193 -16.366 1.00 93.38 77 LYS A N 1
ATOM 605 C CA . LYS A 1 77 ? 6.118 -0.801 -16.314 1.00 93.38 77 LYS A CA 1
ATOM 60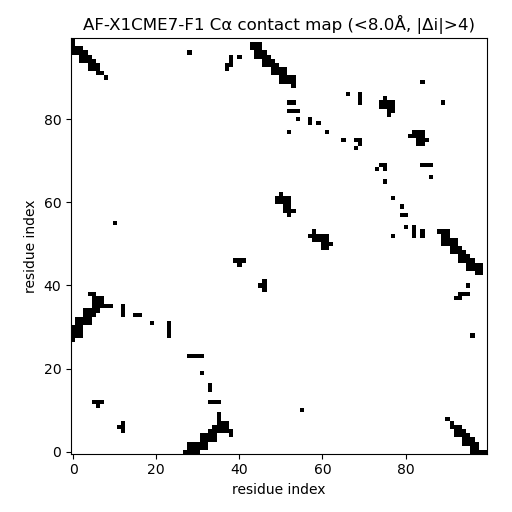6 C C . LYS A 1 77 ? 4.757 -0.685 -15.650 1.00 93.38 77 LYS A C 1
ATOM 608 O O . LYS A 1 77 ? 3.916 -1.582 -15.762 1.00 93.38 77 LYS A O 1
ATOM 613 N N . CYS A 1 78 ? 4.531 0.441 -14.985 1.00 92.75 78 CYS A N 1
ATOM 614 C CA . CYS A 1 78 ? 3.220 0.803 -14.477 1.00 92.75 78 CYS A CA 1
ATOM 615 C C . CYS A 1 78 ? 2.235 0.928 -15.649 1.00 92.75 78 CYS A C 1
ATOM 617 O O . CYS A 1 78 ? 2.509 1.688 -16.578 1.00 92.75 78 CYS A O 1
ATOM 619 N N . PRO A 1 79 ? 1.076 0.250 -15.613 1.00 92.38 79 PRO A N 1
ATOM 620 C CA . PRO A 1 79 ? 0.108 0.292 -16.709 1.00 92.38 79 PRO A CA 1
ATOM 621 C C . PRO A 1 79 ? -0.574 1.659 -16.876 1.00 92.38 79 PRO A C 1
ATOM 623 O O . PRO A 1 79 ? -1.246 1.874 -17.878 1.00 92.38 79 PRO A O 1
ATOM 626 N N . HIS A 1 80 ? -0.422 2.566 -15.906 1.00 93.56 80 HIS A N 1
ATOM 627 C CA . HIS A 1 80 ? -1.072 3.878 -15.907 1.00 93.56 80 HIS A CA 1
ATOM 628 C C . HIS A 1 80 ? -0.143 5.018 -16.338 1.00 93.56 80 HIS A C 1
ATOM 630 O O . HIS A 1 80 ? -0.597 5.955 -16.981 1.00 93.56 80 HIS A O 1
ATOM 636 N N . CYS A 1 81 ? 1.147 4.955 -15.990 1.00 94.25 81 CYS A N 1
ATOM 637 C CA . CYS A 1 81 ? 2.099 6.043 -16.251 1.00 94.25 81 CYS A CA 1
ATOM 638 C C . CYS A 1 81 ? 3.413 5.588 -16.898 1.00 94.25 81 CYS A C 1
ATOM 640 O O . CYS A 1 81 ? 4.327 6.391 -17.047 1.00 94.25 81 CYS A O 1
ATOM 642 N N . ASN A 1 82 ? 3.542 4.304 -17.248 1.00 93.75 82 ASN A N 1
ATOM 643 C CA . ASN A 1 82 ? 4.744 3.703 -17.833 1.00 93.75 82 ASN A CA 1
ATOM 644 C C . ASN A 1 82 ? 6.036 3.815 -16.999 1.00 93.75 82 ASN A C 1
ATOM 646 O O . ASN A 1 82 ? 7.099 3.439 -17.493 1.00 93.75 82 ASN A O 1
ATOM 650 N N . ALA A 1 83 ? 5.966 4.268 -15.743 1.00 93.62 83 ALA A N 1
ATOM 651 C CA . ALA A 1 83 ? 7.112 4.283 -14.839 1.00 93.62 83 ALA A CA 1
ATOM 652 C C . ALA A 1 83 ? 7.655 2.864 -14.611 1.00 93.62 83 A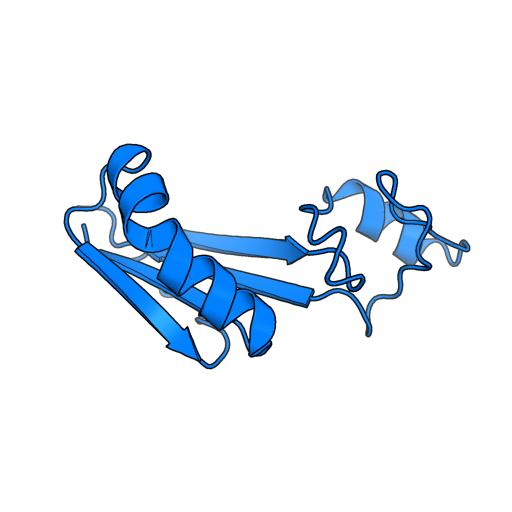LA A C 1
ATOM 654 O O . ALA A 1 83 ? 6.879 1.910 -14.505 1.00 93.62 83 ALA A O 1
ATOM 655 N N . ASN A 1 84 ? 8.977 2.731 -14.510 1.00 94.19 84 ASN A N 1
ATOM 656 C CA . ASN A 1 84 ? 9.618 1.448 -14.235 1.00 94.19 84 ASN A CA 1
ATOM 657 C C . ASN A 1 84 ? 9.283 0.979 -12.814 1.00 94.19 84 ASN A C 1
ATOM 659 O O . ASN A 1 84 ? 9.383 1.745 -11.853 1.00 94.19 84 ASN A O 1
ATOM 663 N N . LEU A 1 85 ? 8.895 -0.285 -12.686 1.00 93.50 85 LEU A N 1
ATOM 664 C CA . LEU A 1 85 ? 8.553 -0.923 -11.423 1.00 93.50 85 LEU A CA 1
ATOM 665 C C . LEU A 1 85 ? 9.636 -1.929 -11.037 1.00 93.50 85 LEU A C 1
ATOM 667 O O . LEU A 1 85 ? 10.107 -2.700 -11.870 1.00 93.50 85 LEU A O 1
ATOM 671 N N . SER A 1 86 ? 9.982 -1.943 -9.758 1.00 92.44 86 SER A N 1
ATOM 672 C CA . SER A 1 86 ? 10.831 -2.944 -9.121 1.00 92.44 86 SER A CA 1
ATOM 673 C C . SER A 1 86 ? 10.261 -3.282 -7.743 1.00 92.44 86 SER A C 1
ATOM 675 O O . SER A 1 86 ? 9.478 -2.518 -7.180 1.00 92.44 86 SER A O 1
ATOM 677 N N . TYR A 1 87 ? 10.652 -4.420 -7.167 1.00 89.81 87 TYR A N 1
ATOM 678 C CA . TYR A 1 87 ? 10.239 -4.769 -5.801 1.00 89.81 87 TYR A CA 1
ATOM 679 C C . TYR A 1 87 ? 10.616 -3.697 -4.773 1.00 89.81 87 TYR A C 1
ATOM 681 O O . TYR A 1 87 ? 9.871 -3.466 -3.826 1.00 89.81 87 TYR A O 1
ATOM 689 N N . GLU A 1 88 ? 11.752 -3.037 -4.985 1.00 89.62 88 GLU A N 1
ATOM 690 C CA . GLU A 1 88 ? 12.316 -2.040 -4.076 1.00 89.62 88 GLU A CA 1
ATOM 691 C C . GLU A 1 88 ? 11.621 -0.681 -4.177 1.00 89.62 88 GLU A C 1
ATOM 693 O O . GLU A 1 88 ? 11.576 0.064 -3.201 1.00 89.62 88 GLU A O 1
ATOM 698 N N . ASN A 1 89 ? 11.080 -0.336 -5.350 1.00 92.06 89 ASN A N 1
ATOM 699 C CA . ASN A 1 89 ? 10.493 0.982 -5.563 1.00 92.06 89 ASN A CA 1
ATOM 700 C C . ASN A 1 89 ? 8.977 1.025 -5.330 1.00 92.06 89 ASN A C 1
ATOM 702 O O . ASN A 1 89 ? 8.436 2.109 -5.115 1.00 92.06 89 ASN A O 1
ATOM 706 N N . ILE A 1 90 ? 8.290 -0.120 -5.327 1.00 93.38 90 ILE A N 1
ATOM 707 C CA . ILE A 1 90 ? 6.847 -0.168 -5.085 1.00 93.38 90 ILE A CA 1
ATOM 708 C C . ILE A 1 90 ? 6.532 0.305 -3.666 1.00 93.38 90 ILE 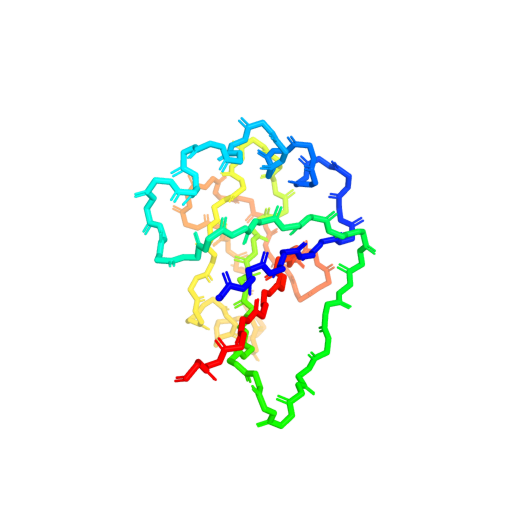A C 1
ATOM 710 O O . ILE A 1 90 ? 7.031 -0.229 -2.676 1.00 93.38 90 ILE A O 1
ATOM 714 N N . LYS A 1 91 ? 5.646 1.298 -3.580 1.00 94.94 91 LYS A N 1
ATOM 715 C CA . LYS A 1 91 ? 5.190 1.872 -2.315 1.00 94.94 91 LYS A CA 1
ATOM 716 C C . LYS A 1 91 ? 4.028 1.068 -1.757 1.00 94.94 91 LYS A C 1
ATOM 718 O O . LYS A 1 91 ? 3.406 0.280 -2.471 1.00 94.94 91 LYS A O 1
ATOM 723 N N 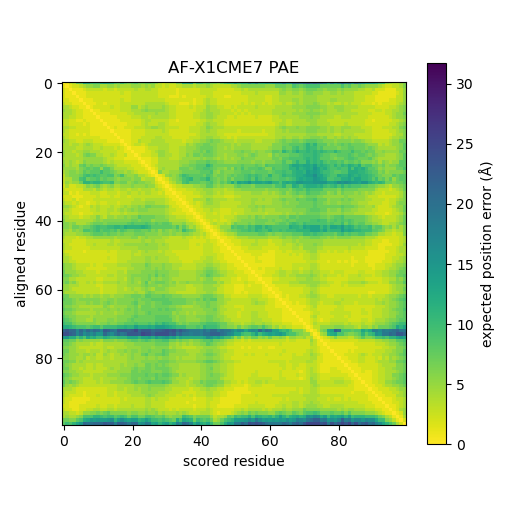. LYS A 1 92 ? 3.739 1.237 -0.470 1.00 94.75 92 LYS A N 1
ATOM 724 C CA . LYS A 1 92 ? 2.734 0.429 0.220 1.00 94.75 92 LYS A CA 1
ATOM 725 C C . LYS A 1 92 ? 1.842 1.290 1.091 1.00 94.75 92 LYS A C 1
ATOM 727 O O . LYS A 1 92 ? 2.312 2.197 1.768 1.00 94.75 92 LYS A O 1
ATOM 732 N N . ILE A 1 93 ? 0.563 0.941 1.095 1.00 95.12 93 ILE A N 1
ATOM 733 C CA . ILE A 1 93 ? -0.380 1.349 2.130 1.00 95.12 93 ILE A CA 1
ATOM 734 C C . ILE A 1 93 ? -0.874 0.067 2.777 1.00 95.12 93 ILE A C 1
ATOM 736 O O . ILE A 1 93 ? -1.397 -0.818 2.105 1.00 95.12 93 ILE A O 1
ATOM 740 N N . THR A 1 94 ? -0.685 -0.051 4.078 1.00 95.81 94 THR A N 1
ATOM 741 C CA . THR A 1 94 ? -1.244 -1.141 4.875 1.00 95.81 94 THR A CA 1
ATOM 742 C C . THR A 1 94 ? -2.493 -0.654 5.574 1.00 95.81 94 THR A C 1
ATOM 744 O O . THR A 1 94 ? -2.621 0.535 5.867 1.00 95.81 94 THR A O 1
ATOM 747 N N . PHE A 1 95 ? -3.429 -1.559 5.812 1.00 93.62 95 PHE A N 1
ATOM 748 C CA . PHE A 1 95 ? -4.640 -1.231 6.533 1.00 93.62 95 PHE A CA 1
ATOM 749 C C . PHE A 1 95 ? -5.066 -2.374 7.429 1.00 93.62 95 PHE A C 1
ATOM 751 O O . PHE A 1 95 ? -4.860 -3.542 7.092 1.00 93.62 95 PHE A O 1
ATOM 758 N N . ASN A 1 96 ? -5.687 -2.034 8.551 1.00 92.94 96 ASN A N 1
ATOM 759 C CA . ASN A 1 96 ? -6.389 -3.004 9.365 1.00 92.94 96 ASN A CA 1
ATOM 760 C C . ASN A 1 96 ? -7.728 -2.454 9.869 1.00 92.94 96 ASN A C 1
ATOM 762 O O . ASN A 1 96 ? -7.957 -1.245 9.929 1.00 92.94 96 ASN A O 1
ATOM 766 N N . PHE A 1 97 ? -8.648 -3.359 10.180 1.00 89.25 97 PHE A N 1
ATOM 767 C CA . PHE A 1 97 ? -9.861 -3.021 10.913 1.00 89.25 97 PHE A CA 1
ATOM 768 C C . PHE A 1 97 ? -10.339 -4.212 11.737 1.00 89.25 97 PHE A C 1
ATOM 770 O O . PHE A 1 97 ? -10.265 -5.365 11.306 1.00 89.25 97 PHE A O 1
ATOM 777 N N . ALA A 1 98 ? -10.869 -3.932 12.924 1.00 80.25 98 ALA A N 1
ATOM 778 C CA . ALA A 1 98 ? -11.481 -4.959 13.757 1.00 80.25 98 ALA A CA 1
ATOM 779 C C . ALA A 1 98 ? -12.798 -5.439 13.123 1.00 80.25 98 ALA A C 1
ATOM 781 O O . ALA A 1 98 ? -13.691 -4.626 12.845 1.00 80.25 98 ALA A O 1
ATOM 782 N N . ARG A 1 99 ? -12.932 -6.758 12.925 1.00 64.94 99 ARG A N 1
ATOM 783 C CA . ARG A 1 99 ? -14.239 -7.382 12.679 1.00 64.94 99 ARG A CA 1
ATOM 784 C C . ARG A 1 99 ? -15.003 -7.302 13.994 1.00 64.94 99 ARG A C 1
ATOM 786 O O . ARG A 1 99 ? -14.534 -7.814 15.001 1.00 64.94 99 ARG A O 1
ATOM 793 N N . THR A 1 100 ? -16.097 -6.547 13.995 1.00 58.56 100 THR A N 1
ATOM 794 C CA . THR A 1 100 ? -17.011 -6.516 15.147 1.00 58.56 100 THR A CA 1
ATOM 795 C C . THR A 1 100 ? -17.849 -7.782 15.144 1.00 58.56 100 THR A C 1
ATOM 797 O O . THR A 1 100 ? -18.114 -8.274 14.022 1.00 58.56 100 THR A O 1
#

Sequence (100 aa):
ILLSLATEEPYLEGYLKKSKDSISEKVTAKSLEIIKGELKEEKDQVYGKLHICPNQECSATLKDNIFVKLNKNKDVKCPHCNANLSYENIKKITFNFART

pLDDT: mean 89.29, std 6.29, range [58.56, 95.81]